Protein AF-A0A7J3EGF4-F1 (afdb_monomer)

Secondary structure (DSSP, 8-state):
------S-B-TTT-PBPEEE-SSS-EEE-TT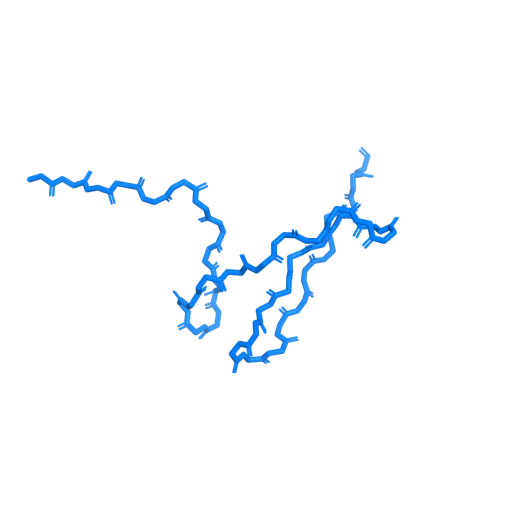T--EEE----

Sequence (41 aa):
MSMTFKGRKCPRCGKFMAHHLTPVSRWACGGCGYTDYERKR

Foldseek 3Di:
DDDDDPFDADPPPRHGWDFDPPPFTWTADPPPRDIGGPPDD

pLDDT: mean 77.53, std 12.78, range [38.19, 89.81]

Mean predicted aligned error: 6.94 Å

Solvent-accessible surface area (backbone atoms only — not comparable to full-atom values): 2773 Å² total; per-residue (Å²): 140,83,87,79,75,90,67,63,54,34,93,87,76,67,45,69,39,48,78,36,71,70,98,57,43,25,36,36,22,86,87,79,70,52,68,46,69,63,75,84,126

Radius of gyration: 11.34 Å; Cα contacts (8 Å, |Δi|>4): 57; chains: 1; bounding box: 28×27×29 Å

Nearest PDB structures (foldseek):
  8hl3-assembly1_S27A  TM=7.195E-01  e=5.750E-04  Sulfolobus acidocaldarius DSM 639
  8hl5-assembly1_S27A  TM=6.844E-01  e=2.237E-03  Sulfolobus acidocaldarius DSM 639
  8hl1-assembly1_S27A  TM=6.449E-01  e=2.237E-03  Sulfolobus acidocaldarius DSM 639
  8hl4-assembly1_S27A  TM=6.371E-01  e=4.123E-03  Sulfolobus acidocaldarius DSM 639
  1pft-assembly1_A  TM=6.252E-01  e=5.130E-01  Pyrococcus furiosus

Structure (mmCIF, N/CA/C/O backbone):
data_AF-A0A7J3EGF4-F1
#
_entry.id   AF-A0A7J3EGF4-F1
#
loop_
_atom_site.group_PDB
_atom_site.id
_at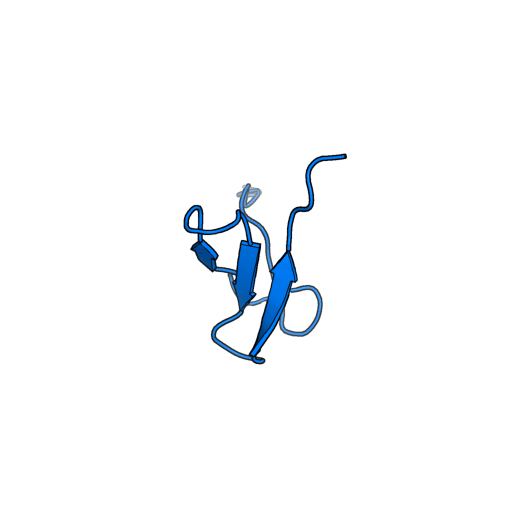om_site.type_symbol
_atom_site.label_atom_id
_atom_site.label_alt_id
_atom_site.label_comp_id
_atom_site.label_asym_id
_atom_site.label_entity_id
_atom_site.label_seq_id
_atom_site.pdbx_PDB_ins_code
_atom_site.Cartn_x
_atom_site.Cartn_y
_atom_site.Cartn_z
_atom_site.occupancy
_atom_site.B_iso_or_equiv
_atom_site.auth_seq_id
_atom_site.auth_comp_id
_atom_site.auth_asym_id
_atom_site.auth_atom_id
_atom_site.pdbx_PDB_model_num
ATOM 1 N N . MET A 1 1 ? -14.479 15.805 12.188 1.00 38.19 1 MET A N 1
ATOM 2 C CA . MET A 1 1 ? -13.080 15.664 11.726 1.00 38.19 1 MET A CA 1
ATOM 3 C C . MET A 1 1 ? -12.948 14.409 10.869 1.00 38.19 1 MET A C 1
ATOM 5 O O . MET A 1 1 ? -13.193 13.329 11.384 1.00 38.19 1 MET A O 1
ATOM 9 N N . SER A 1 2 ? -12.582 14.517 9.590 1.00 51.06 2 SER A N 1
ATOM 10 C CA . SER A 1 2 ? -12.311 13.356 8.724 1.00 51.06 2 SER A CA 1
ATOM 11 C C . SER A 1 2 ? -10.817 13.286 8.410 1.00 51.06 2 SER A C 1
ATOM 13 O O . SER A 1 2 ? -10.317 14.020 7.561 1.00 51.06 2 SER A O 1
ATOM 15 N N . MET A 1 3 ? -10.094 12.427 9.129 1.00 51.97 3 MET A N 1
ATOM 16 C CA . MET A 1 3 ? -8.669 12.187 8.906 1.00 51.97 3 MET A CA 1
ATOM 17 C C . MET A 1 3 ? -8.519 11.246 7.705 1.00 51.97 3 MET A C 1
ATOM 19 O O . MET A 1 3 ? -8.652 10.027 7.817 1.00 51.97 3 MET A O 1
ATOM 23 N N . THR A 1 4 ? -8.323 11.823 6.522 1.00 60.38 4 THR A N 1
ATOM 24 C CA . THR A 1 4 ? -8.126 11.086 5.271 1.00 60.38 4 THR A CA 1
ATOM 25 C C . THR A 1 4 ? -6.732 10.473 5.243 1.00 60.38 4 THR A C 1
ATOM 27 O O . THR A 1 4 ? -5.711 11.157 5.204 1.00 60.38 4 THR A O 1
ATOM 30 N N . PHE A 1 5 ? -6.686 9.144 5.277 1.00 63.38 5 PHE A N 1
ATOM 31 C CA . PHE A 1 5 ? -5.440 8.396 5.221 1.00 63.38 5 PHE A CA 1
ATOM 32 C C . PHE A 1 5 ? -4.878 8.422 3.791 1.00 63.38 5 PHE A C 1
ATOM 34 O O . PHE A 1 5 ? -5.503 7.892 2.877 1.00 63.38 5 PHE A O 1
ATOM 41 N N . LYS A 1 6 ? -3.697 9.024 3.596 1.00 63.78 6 LYS A N 1
ATOM 42 C CA . LYS A 1 6 ? -3.019 9.134 2.286 1.00 63.78 6 LYS A CA 1
ATOM 43 C C . LYS A 1 6 ? -2.233 7.881 1.864 1.00 63.78 6 LYS A C 1
ATOM 45 O O . LYS A 1 6 ? -1.573 7.900 0.831 1.00 63.78 6 LYS A O 1
ATOM 50 N N . GLY A 1 7 ? -2.250 6.807 2.653 1.00 70.88 7 GLY A N 1
ATOM 51 C CA . GLY A 1 7 ? -1.543 5.567 2.319 1.00 70.88 7 GLY A CA 1
ATOM 52 C C . GLY A 1 7 ? -2.430 4.526 1.633 1.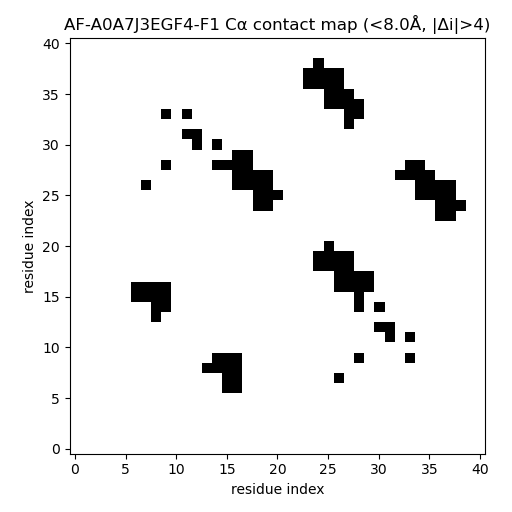00 70.88 7 GLY A C 1
ATOM 53 O O . GLY A 1 7 ? -3.659 4.573 1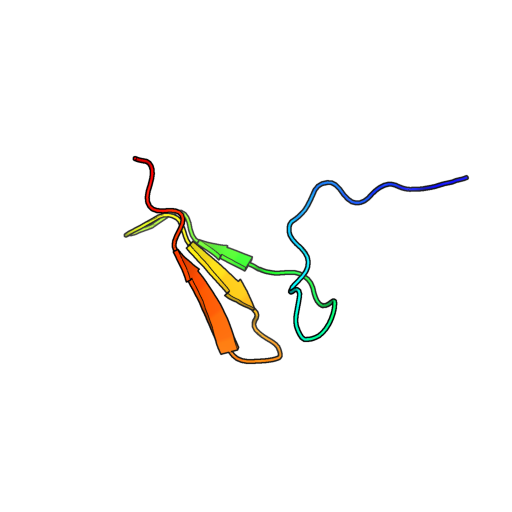.703 1.00 70.88 7 GLY A O 1
ATOM 54 N N . ARG A 1 8 ? -1.794 3.544 0.990 1.00 77.50 8 ARG A N 1
ATOM 55 C CA . ARG A 1 8 ? -2.484 2.448 0.306 1.00 77.50 8 ARG A CA 1
ATOM 56 C C . ARG A 1 8 ? -3.021 1.452 1.344 1.00 77.50 8 ARG A C 1
ATOM 58 O O . ARG A 1 8 ? -2.255 0.831 2.086 1.00 77.50 8 ARG A O 1
ATOM 65 N N . LYS A 1 9 ? -4.347 1.323 1.431 1.00 81.88 9 LYS A N 1
ATOM 66 C CA . LYS A 1 9 ? -5.006 0.244 2.181 1.00 81.88 9 LYS A CA 1
ATOM 67 C C . LYS A 1 9 ? -5.218 -0.947 1.259 1.00 81.88 9 LYS A C 1
ATOM 69 O O . LYS A 1 9 ? -5.506 -0.782 0.078 1.00 81.88 9 LYS A O 1
ATOM 74 N N . CYS A 1 10 ? -5.089 -2.146 1.808 1.00 85.25 10 CYS A N 1
ATOM 75 C CA . CYS A 1 10 ? -5.324 -3.369 1.067 1.00 85.25 10 CYS A CA 1
ATOM 76 C C . CYS A 1 10 ? -6.807 -3.456 0.675 1.00 85.25 10 CYS A C 1
ATOM 78 O O . CYS A 1 10 ? -7.656 -3.400 1.568 1.00 85.25 10 CYS A O 1
ATOM 80 N N . PRO A 1 11 ? -7.135 -3.660 -0.613 1.00 80.94 11 PRO A N 1
ATOM 81 C CA . PRO A 1 11 ? -8.523 -3.765 -1.063 1.00 80.94 11 PRO A CA 1
ATOM 82 C C . PRO A 1 11 ? -9.225 -5.025 -0.540 1.00 80.94 11 PRO A C 1
ATOM 84 O O . PRO A 1 11 ? -10.447 -5.088 -0.536 1.00 80.94 11 PRO A O 1
ATOM 87 N N . ARG A 1 12 ? -8.466 -6.033 -0.085 1.00 81.62 12 ARG A N 1
ATOM 88 C CA . ARG A 1 12 ? -9.016 -7.301 0.414 1.00 81.62 12 ARG A CA 1
ATOM 89 C C . ARG A 1 12 ? -9.373 -7.275 1.893 1.00 81.62 12 ARG A C 1
ATOM 91 O O . ARG A 1 12 ? -10.380 -7.845 2.282 1.00 81.62 12 ARG A O 1
ATOM 98 N N . CYS A 1 13 ? -8.535 -6.660 2.724 1.00 85.38 13 CYS A N 1
ATOM 99 C CA . CYS A 1 13 ? -8.680 -6.735 4.181 1.00 85.38 13 CYS A CA 1
ATOM 100 C C . CYS A 1 13 ? -8.690 -5.373 4.883 1.00 85.38 13 CYS A C 1
ATOM 102 O O . CYS A 1 13 ? -8.760 -5.323 6.107 1.00 85.38 13 CYS A O 1
ATOM 104 N N . GLY A 1 14 ? -8.560 -4.263 4.148 1.00 80.44 14 GLY A N 1
ATOM 105 C CA . GLY A 1 14 ? -8.571 -2.907 4.707 1.00 80.44 14 GLY A CA 1
ATOM 106 C C . GLY A 1 14 ? -7.349 -2.541 5.561 1.00 80.44 14 GLY A C 1
ATOM 107 O O . GLY A 1 14 ? -7.260 -1.408 6.036 1.00 80.44 14 GLY A O 1
ATOM 108 N N . LYS A 1 15 ? -6.393 -3.463 5.749 1.00 83.81 15 LYS A N 1
ATOM 109 C CA . LYS A 1 15 ? -5.139 -3.218 6.480 1.00 83.81 15 LYS A CA 1
ATOM 110 C C . LYS A 1 15 ? -4.182 -2.342 5.676 1.00 83.81 15 LYS A C 1
ATOM 112 O O . LYS A 1 15 ? -4.260 -2.269 4.451 1.00 83.81 15 LYS A O 1
ATOM 117 N N . PHE A 1 16 ? -3.241 -1.710 6.366 1.00 84.69 16 PHE A N 1
ATOM 118 C CA . PHE A 1 16 ? -2.181 -0.939 5.726 1.00 84.69 16 PHE A CA 1
ATOM 119 C C . PHE A 1 16 ? -1.246 -1.845 4.928 1.00 84.69 16 PHE A C 1
ATOM 121 O O . PHE A 1 16 ? -0.896 -2.945 5.363 1.00 84.69 16 PHE A O 1
ATOM 128 N N . MET A 1 17 ? -0.873 -1.385 3.740 1.00 88.19 17 MET A N 1
ATOM 129 C CA . MET A 1 17 ? 0.122 -2.050 2.911 1.00 88.19 17 MET A CA 1
ATOM 130 C C . MET A 1 17 ? 1.497 -1.426 3.157 1.00 88.19 17 MET A C 1
ATOM 132 O O . MET A 1 17 ? 1.616 -0.213 3.325 1.00 88.19 17 MET A O 1
ATOM 136 N N . ALA A 1 18 ? 2.533 -2.259 3.162 1.00 86.94 18 ALA A N 1
ATOM 137 C CA . ALA A 1 18 ? 3.922 -1.844 3.239 1.00 86.94 18 ALA A CA 1
ATOM 138 C C . ALA A 1 18 ? 4.437 -1.522 1.834 1.00 86.94 18 ALA A C 1
ATOM 140 O O . ALA A 1 18 ? 4.371 -2.365 0.938 1.00 86.94 18 ALA A O 1
ATOM 141 N N . HIS A 1 19 ? 4.949 -0.308 1.643 1.00 87.62 19 HIS A N 1
ATOM 142 C CA . HIS A 1 19 ? 5.587 0.082 0.394 1.00 87.62 19 HIS A CA 1
ATOM 143 C C . HIS A 1 19 ? 7.063 -0.314 0.421 1.00 87.62 19 HIS A C 1
ATOM 145 O O . HIS A 1 19 ? 7.864 0.266 1.151 1.00 87.62 19 HIS A O 1
ATOM 151 N N . HIS A 1 20 ? 7.421 -1.309 -0.377 1.00 86.75 20 HIS A N 1
ATOM 152 C CA . HIS A 1 20 ? 8.796 -1.734 -0.582 1.00 86.75 20 HIS A CA 1
ATOM 153 C C . HIS A 1 20 ? 9.329 -1.074 -1.848 1.00 86.75 20 HIS A C 1
ATOM 155 O O . HIS A 1 20 ? 8.861 -1.383 -2.936 1.00 86.75 20 HIS A O 1
ATOM 161 N N . LEU A 1 21 ? 10.307 -0.182 -1.702 1.00 83.62 21 LEU A N 1
ATOM 162 C CA . LEU A 1 21 ? 10.907 0.575 -2.809 1.00 83.62 21 LEU A CA 1
ATOM 163 C C . LEU A 1 21 ? 12.002 -0.210 -3.555 1.00 83.62 21 LEU A C 1
ATOM 165 O O . LEU A 1 21 ? 12.304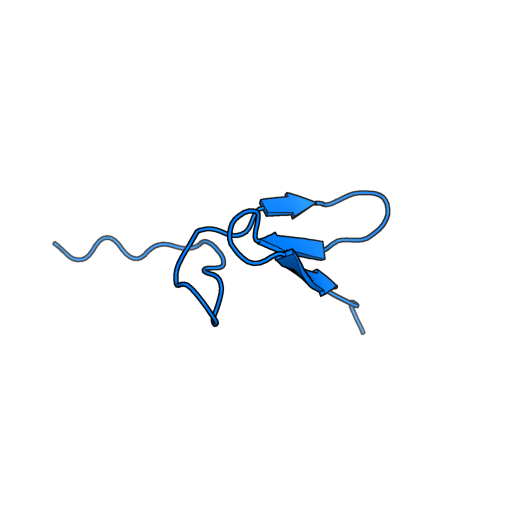 0.097 -4.702 1.00 83.62 21 LEU A O 1
ATOM 169 N N . THR A 1 22 ? 12.589 -1.229 -2.924 1.00 76.56 22 THR A N 1
ATOM 170 C CA . THR A 1 22 ? 13.689 -2.032 -3.477 1.00 76.56 22 THR A CA 1
ATOM 171 C C . THR A 1 22 ? 13.361 -3.531 -3.418 1.00 76.56 22 THR A C 1
ATOM 173 O O . THR A 1 22 ? 12.673 -3.985 -2.490 1.00 76.56 22 THR A O 1
ATOM 176 N N . PRO A 1 23 ? 13.801 -4.350 -4.396 1.00 79.69 23 PRO A N 1
ATOM 177 C CA . PRO A 1 23 ? 14.431 -4.015 -5.688 1.00 79.69 23 PRO A CA 1
ATOM 178 C C . PRO A 1 23 ? 13.450 -3.498 -6.767 1.00 79.69 23 PRO A C 1
ATOM 180 O O . PRO A 1 23 ? 13.880 -2.956 -7.776 1.00 79.69 23 PRO A O 1
ATOM 183 N N . VAL A 1 24 ? 12.139 -3.638 -6.548 1.00 79.38 24 VAL A N 1
ATOM 184 C CA . VAL A 1 24 ? 11.055 -3.079 -7.376 1.00 79.38 24 VAL A CA 1
ATOM 185 C C . VAL A 1 24 ? 10.012 -2.485 -6.437 1.00 79.38 24 VAL A C 1
ATOM 187 O O . VAL A 1 24 ? 9.631 -3.155 -5.470 1.00 79.38 24 VAL A O 1
ATOM 190 N N . SER A 1 25 ? 9.541 -1.271 -6.745 1.00 87.75 25 SER A N 1
ATOM 191 C CA . SER A 1 25 ? 8.445 -0.611 -6.031 1.00 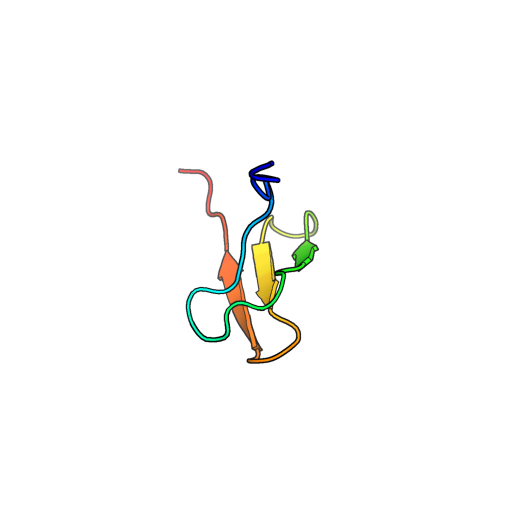87.75 25 SER A CA 1
ATOM 192 C C . SER A 1 25 ? 7.197 -1.493 -6.015 1.00 87.75 25 SER A C 1
ATOM 194 O O . SER A 1 25 ? 6.565 -1.731 -7.045 1.00 87.75 25 SER A O 1
ATOM 196 N N . ARG A 1 26 ? 6.844 -2.009 -4.839 1.00 88.12 26 ARG A N 1
ATOM 197 C CA . ARG A 1 26 ? 5.672 -2.864 -4.632 1.00 88.12 26 ARG A CA 1
ATOM 198 C C . ARG A 1 26 ? 5.015 -2.576 -3.295 1.00 88.12 26 ARG A C 1
ATOM 200 O O . ARG A 1 26 ? 5.677 -2.225 -2.323 1.00 88.12 26 ARG A O 1
ATOM 207 N N . TRP A 1 27 ? 3.722 -2.812 -3.221 1.00 89.06 27 TRP A N 1
ATOM 208 C CA . TRP A 1 27 ? 2.933 -2.749 -2.009 1.00 89.06 27 TRP A CA 1
ATOM 209 C C . TRP A 1 27 ? 2.613 -4.158 -1.549 1.00 89.06 27 TRP A C 1
ATOM 211 O O . TRP A 1 27 ? 1.869 -4.869 -2.210 1.00 89.06 27 TRP A O 1
ATOM 221 N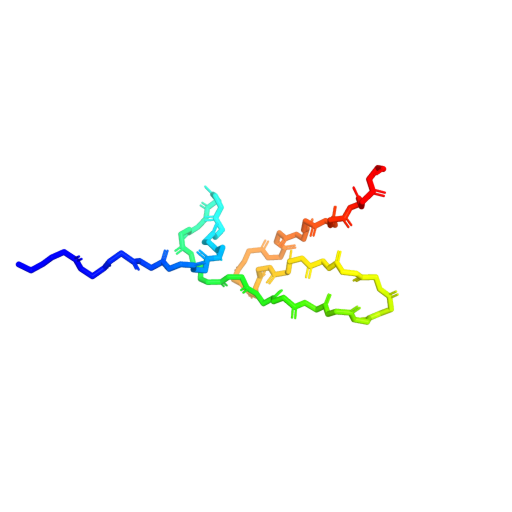 N . ALA A 1 28 ? 3.151 -4.565 -0.407 1.00 86.94 28 ALA A N 1
ATOM 222 C CA . ALA A 1 28 ? 2.864 -5.862 0.189 1.00 86.94 28 ALA A CA 1
ATOM 223 C C . ALA A 1 28 ? 1.937 -5.692 1.397 1.00 86.94 28 ALA A C 1
ATOM 225 O O . ALA A 1 28 ? 2.176 -4.877 2.286 1.00 86.94 28 ALA A O 1
ATOM 226 N N . CYS A 1 29 ? 0.858 -6.462 1.453 1.00 89.81 29 CYS A N 1
ATOM 227 C CA . CYS A 1 29 ? -0.022 -6.528 2.605 1.00 89.81 29 CYS A CA 1
ATOM 228 C C . CYS A 1 29 ? 0.436 -7.651 3.538 1.00 89.81 29 CYS A C 1
ATOM 230 O O . CYS A 1 29 ? 0.267 -8.827 3.223 1.00 89.81 29 CYS A O 1
ATOM 232 N N . GLY A 1 30 ? 0.924 -7.296 4.728 1.00 81.94 30 GLY A N 1
ATOM 233 C CA . GLY A 1 30 ? 1.359 -8.277 5.732 1.00 81.94 30 GLY A CA 1
ATOM 234 C C . GLY A 1 30 ? 0.232 -9.120 6.343 1.00 81.94 30 GLY A C 1
ATOM 235 O O . GLY A 1 30 ? 0.509 -10.109 7.002 1.00 81.94 30 GLY A O 1
ATOM 236 N N . GLY A 1 31 ? -1.038 -8.745 6.145 1.00 82.94 31 GLY A N 1
ATOM 237 C CA . GLY A 1 31 ? -2.172 -9.465 6.735 1.00 82.94 31 GLY A CA 1
ATOM 238 C C . GLY A 1 31 ? -2.785 -10.550 5.851 1.00 82.94 31 GLY A C 1
ATOM 239 O O . GLY A 1 31 ? -3.270 -11.543 6.370 1.00 82.94 31 GLY A O 1
ATOM 240 N N . CYS A 1 32 ? -2.803 -10.354 4.532 1.00 88.00 32 CYS A N 1
ATOM 241 C CA . CYS A 1 32 ? -3.410 -11.305 3.590 1.00 88.00 32 CYS A CA 1
ATOM 242 C C . CYS A 1 32 ? -2.434 -11.805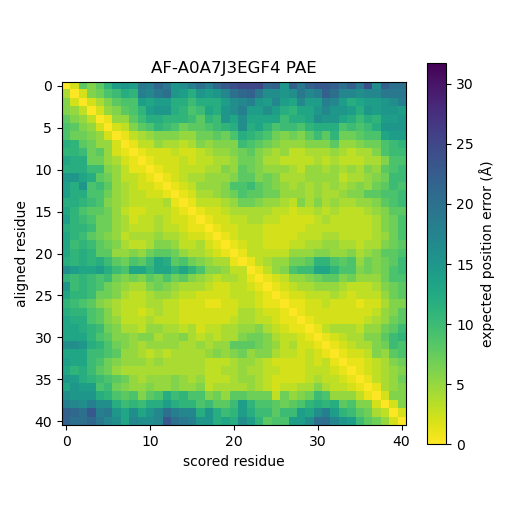 2.515 1.00 88.00 32 CYS A C 1
ATOM 244 O O . CYS A 1 32 ? -2.842 -12.538 1.621 1.00 88.00 32 CYS A O 1
ATOM 246 N N . GLY A 1 33 ? -1.171 -11.365 2.555 1.00 84.62 33 GLY A N 1
ATOM 247 C CA . GLY A 1 33 ? -0.154 -11.710 1.557 1.00 84.62 33 GLY A CA 1
ATOM 248 C C . GLY A 1 33 ? -0.341 -11.035 0.193 1.00 84.62 33 GLY A C 1
ATOM 249 O O . GLY A 1 33 ? 0.421 -11.305 -0.732 1.00 84.62 33 GLY A O 1
ATOM 250 N N . TYR A 1 34 ? -1.336 -10.151 0.035 1.00 86.25 34 TYR A N 1
ATOM 251 C CA . TYR A 1 34 ? -1.577 -9.456 -1.232 1.00 86.25 34 TYR A CA 1
ATOM 252 C C . TYR A 1 34 ? -0.397 -8.549 -1.580 1.00 86.25 34 TYR A C 1
ATOM 254 O O . TYR A 1 34 ? -0.061 -7.659 -0.803 1.00 86.25 34 TYR A O 1
ATOM 262 N N . THR A 1 35 ? 0.209 -8.759 -2.746 1.00 86.19 35 THR A N 1
ATOM 263 C CA . THR A 1 35 ? 1.366 -7.989 -3.205 1.00 86.19 35 THR A CA 1
ATOM 264 C C . THR A 1 35 ? 1.045 -7.350 -4.548 1.00 86.19 35 THR A C 1
ATOM 266 O O . THR A 1 35 ? 0.702 -8.042 -5.500 1.00 86.19 35 THR A O 1
ATOM 269 N N . ASP A 1 36 ? 1.142 -6.030 -4.608 1.00 84.38 36 ASP A N 1
ATOM 270 C CA . ASP A 1 36 ? 0.828 -5.203 -5.766 1.00 84.38 36 ASP A CA 1
ATOM 271 C C . ASP A 1 36 ? 2.119 -4.560 -6.267 1.00 84.38 36 ASP A C 1
ATOM 273 O O . ASP A 1 36 ? 2.750 -3.784 -5.555 1.00 84.38 36 ASP A O 1
ATOM 277 N N . TYR A 1 37 ? 2.570 -4.921 -7.461 1.00 84.81 37 TYR A N 1
ATOM 278 C CA . TYR A 1 37 ? 3.798 -4.367 -8.022 1.00 84.81 37 TY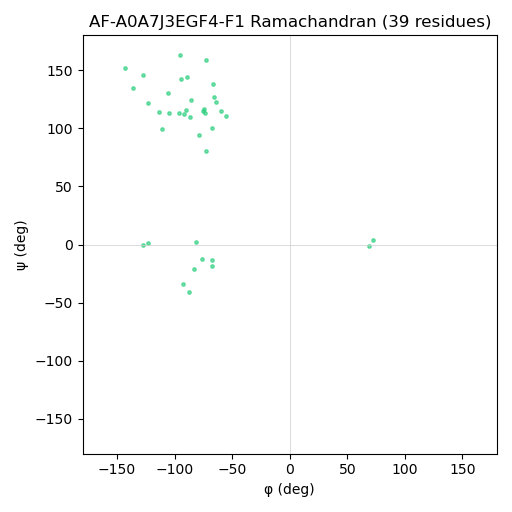R A CA 1
ATOM 279 C C . TYR A 1 37 ? 3.444 -3.118 -8.822 1.00 84.81 37 TYR A C 1
ATOM 281 O O . TYR A 1 37 ? 2.768 -3.216 -9.847 1.00 84.81 37 TYR A O 1
ATOM 289 N N . GLU A 1 38 ? 3.929 -1.951 -8.392 1.00 76.19 38 GLU A N 1
ATOM 290 C CA . GLU A 1 38 ? 3.826 -0.728 -9.186 1.00 76.19 38 GLU A CA 1
ATOM 291 C C . GLU A 1 38 ? 4.807 -0.820 -10.354 1.00 76.19 38 GLU A C 1
ATOM 293 O O . GLU A 1 38 ? 5.910 -0.271 -10.324 1.00 76.19 38 GLU A O 1
ATOM 298 N N . ARG A 1 39 ? 4.416 -1.533 -11.413 1.00 63.59 39 ARG A N 1
ATOM 299 C CA . ARG A 1 39 ? 5.086 -1.395 -12.704 1.00 63.59 39 ARG A CA 1
ATOM 300 C C . ARG A 1 39 ? 4.789 0.008 -13.226 1.00 63.59 39 ARG A C 1
ATOM 302 O O . ARG A 1 39 ? 3.704 0.257 -13.744 1.00 63.59 39 ARG A O 1
ATOM 309 N N . LYS A 1 40 ? 5.748 0.926 -13.068 1.00 56.88 40 LYS A N 1
ATOM 310 C CA . LYS A 1 40 ? 5.761 2.189 -13.814 1.00 56.88 40 LYS A CA 1
ATOM 311 C C . LYS A 1 40 ? 5.827 1.841 -15.306 1.00 56.88 40 LYS A C 1
ATOM 313 O O . LYS A 1 40 ? 6.781 1.192 -15.729 1.00 56.88 40 LYS A O 1
ATOM 318 N N . ARG A 1 41 ? 4.767 2.182 -16.039 1.00 51.25 41 ARG A N 1
ATOM 319 C CA . ARG A 1 41 ? 4.693 2.124 -17.504 1.00 51.25 41 ARG A CA 1
ATOM 320 C C . ARG A 1 41 ? 5.425 3.315 -18.108 1.00 51.25 41 ARG A C 1
ATOM 322 O O . ARG A 1 41 ? 5.411 4.379 -17.449 1.00 51.25 41 ARG A O 1
#